Protein AF-A0A4Q3FBM1-F1 (afdb_monomer_lite)

Sequence (69 aa):
MSDFIQDCLSDKATINDIDDYIDIWHTSDNEDELYQFLGMTEDEYSIFVTNPSYLSSIIAAHKEGLAFP

pLDDT: mean 93.15, s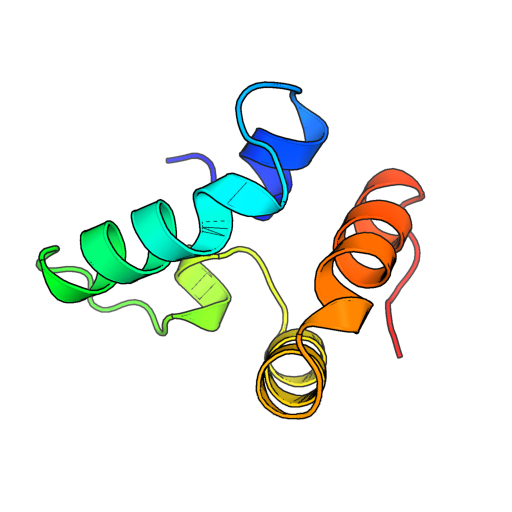td 6.03, range [62.19, 97.19]

Secondary structure (DSSP, 8-state):
---HHHHHHTTS--GGGHHHHHHHHHHS---S-HHHHHT--HHHHHHHHH-GGGHHHHHHHHHHTPPP-

Stru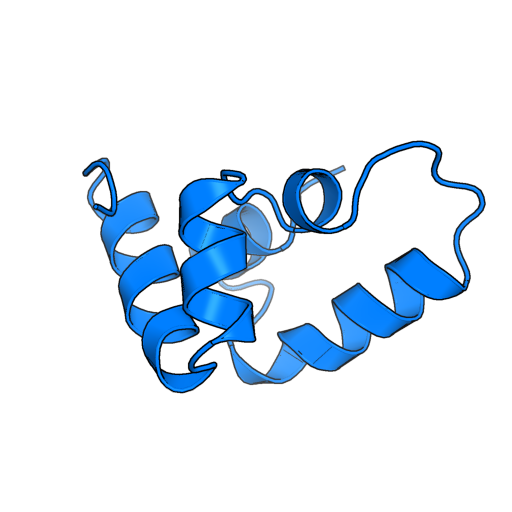cture (mmCIF, N/CA/C/O backbone):
data_AF-A0A4Q3FBM1-F1
#
_entry.id   AF-A0A4Q3FBM1-F1
#
loop_
_atom_site.group_PDB
_atom_site.id
_atom_site.type_symbol
_atom_site.label_atom_id
_atom_site.label_alt_id
_atom_site.label_comp_id
_atom_site.label_asym_id
_atom_site.label_entity_id
_atom_site.label_seq_id
_atom_site.pdbx_PDB_ins_code
_atom_site.Cartn_x
_atom_site.Cartn_y
_atom_site.Cartn_z
_atom_site.occupancy
_atom_site.B_iso_or_equiv
_atom_site.auth_seq_id
_atom_site.auth_comp_id
_atom_site.auth_asym_id
_atom_site.auth_atom_id
_atom_site.pdbx_PDB_model_num
ATOM 1 N N . MET A 1 1 ? 12.466 -0.384 5.778 1.00 62.19 1 MET A N 1
ATOM 2 C CA . MET A 1 1 ? 11.554 0.244 4.808 1.00 62.19 1 MET A CA 1
ATOM 3 C C . MET A 1 1 ? 10.158 0.103 5.387 1.00 62.19 1 MET A C 1
ATOM 5 O O . MET A 1 1 ? 9.890 -0.969 5.917 1.00 62.19 1 MET A O 1
ATOM 9 N N . SER A 1 2 ? 9.340 1.152 5.398 1.00 81.56 2 SER A N 1
ATOM 10 C CA . SER A 1 2 ? 7.886 0.980 5.504 1.00 81.56 2 SER A CA 1
ATOM 11 C C . SER A 1 2 ? 7.342 0.740 4.098 1.00 81.56 2 SER A C 1
ATOM 13 O O . SER A 1 2 ? 7.902 1.267 3.138 1.00 81.56 2 SER A O 1
ATOM 15 N N . ASP A 1 3 ? 6.326 -0.106 3.983 1.00 93.62 3 ASP A N 1
ATOM 16 C CA . ASP A 1 3 ? 5.565 -0.297 2.750 1.00 93.62 3 ASP A CA 1
ATOM 17 C C . ASP A 1 3 ? 4.474 0.780 2.597 1.00 93.62 3 ASP A C 1
ATOM 19 O O . ASP A 1 3 ? 4.220 1.570 3.515 1.00 93.62 3 ASP A O 1
ATOM 23 N N . PHE A 1 4 ? 3.838 0.815 1.423 1.00 96.25 4 PHE A N 1
ATOM 24 C CA . PHE A 1 4 ? 2.781 1.778 1.108 1.00 96.25 4 PHE A CA 1
ATOM 25 C C . PHE A 1 4 ? 1.631 1.737 2.124 1.00 96.25 4 PHE A C 1
ATOM 27 O O . PHE A 1 4 ? 1.213 2.786 2.619 1.00 96.25 4 PHE A O 1
ATOM 34 N N . ILE A 1 5 ? 1.146 0.543 2.487 1.00 96.19 5 ILE A N 1
ATOM 35 C CA . ILE A 1 5 ? 0.068 0.398 3.471 1.00 96.19 5 ILE A CA 1
ATOM 36 C C . ILE A 1 5 ? 0.486 0.998 4.819 1.00 96.19 5 ILE A C 1
ATOM 38 O O . ILE A 1 5 ? -0.255 1.807 5.378 1.00 96.19 5 ILE A O 1
ATOM 42 N N . GLN A 1 6 ? 1.677 0.685 5.332 1.00 96.19 6 GLN A N 1
ATOM 43 C CA . GLN A 1 6 ? 2.178 1.239 6.596 1.00 96.19 6 GLN A CA 1
ATOM 44 C C . GLN A 1 6 ? 2.327 2.764 6.559 1.00 96.19 6 GLN A C 1
ATOM 46 O O . GLN A 1 6 ? 2.041 3.440 7.556 1.00 96.19 6 GLN A O 1
ATOM 51 N N . ASP A 1 7 ? 2.749 3.320 5.425 1.00 97.19 7 ASP A N 1
ATOM 52 C CA . ASP A 1 7 ? 2.843 4.767 5.247 1.00 97.19 7 ASP A CA 1
ATOM 53 C C . ASP A 1 7 ? 1.457 5.429 5.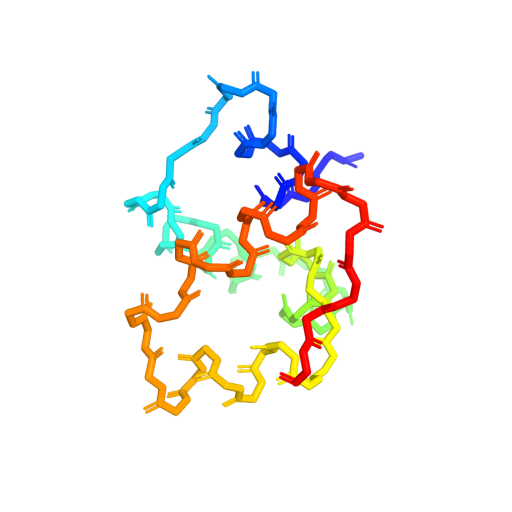185 1.00 97.19 7 ASP A C 1
ATOM 55 O O . ASP A 1 7 ? 1.279 6.496 5.780 1.00 97.19 7 ASP A O 1
ATOM 59 N N . CYS A 1 8 ? 0.447 4.775 4.602 1.00 96.25 8 CYS A N 1
ATOM 60 C CA . CYS A 1 8 ? -0.950 5.207 4.701 1.00 96.25 8 CYS A CA 1
ATOM 61 C C . CYS A 1 8 ? -1.499 5.135 6.133 1.00 96.25 8 CYS A C 1
ATOM 63 O O . CYS A 1 8 ? -2.192 6.050 6.577 1.00 96.25 8 CYS A O 1
ATOM 65 N N . LEU A 1 9 ? -1.179 4.079 6.887 1.00 95.19 9 LEU A N 1
ATOM 66 C CA . LEU A 1 9 ? -1.598 3.940 8.288 1.00 95.19 9 LEU A CA 1
ATOM 67 C C . LEU A 1 9 ? -0.940 4.973 9.212 1.00 95.19 9 LEU A C 1
ATOM 69 O O . LEU A 1 9 ? -1.501 5.307 10.256 1.00 95.19 9 LEU A O 1
ATOM 73 N N . SER A 1 10 ? 0.238 5.468 8.830 1.00 95.62 10 SER A N 1
ATOM 74 C CA . SER A 1 10 ? 1.028 6.444 9.588 1.00 95.62 10 SER A CA 1
ATOM 75 C C . SER A 1 10 ? 0.807 7.897 9.146 1.00 95.62 10 SER A C 1
ATOM 77 O O . SER A 1 10 ? 1.587 8.762 9.549 1.00 95.62 10 SER A O 1
ATOM 79 N N . ASP A 1 11 ? -0.191 8.163 8.294 1.00 94.19 11 ASP A N 1
ATOM 80 C CA . ASP A 1 11 ? -0.473 9.479 7.697 1.00 94.19 11 ASP A CA 1
ATOM 81 C C . ASP A 1 11 ? 0.730 10.092 6.935 1.00 94.19 11 ASP A C 1
ATOM 83 O O . ASP A 1 11 ? 0.850 11.312 6.807 1.00 94.19 11 ASP A O 1
ATOM 87 N N . LYS A 1 12 ? 1.648 9.252 6.434 1.00 96.56 12 LYS A N 1
ATOM 88 C CA . LYS A 1 12 ? 2.804 9.667 5.615 1.00 96.56 12 LYS A CA 1
ATOM 89 C C . LYS A 1 12 ? 2.515 9.634 4.118 1.00 96.56 12 LYS A C 1
ATOM 91 O O . LYS A 1 12 ? 3.164 10.362 3.374 1.00 96.56 12 LYS A O 1
ATOM 96 N N . ALA A 1 13 ? 1.571 8.793 3.711 1.00 96.50 13 ALA A N 1
ATOM 97 C CA . ALA A 1 13 ? 1.100 8.650 2.343 1.00 96.50 13 ALA A CA 1
ATOM 98 C C . ALA A 1 13 ? -0.431 8.620 2.316 1.00 96.50 13 ALA A C 1
ATOM 100 O O . ALA A 1 13 ? -1.102 8.324 3.306 1.00 96.50 13 ALA A O 1
ATOM 101 N N . THR A 1 14 ? -0.991 8.910 1.156 1.00 95.69 14 THR A N 1
ATOM 102 C CA . THR A 1 14 ? -2.416 8.870 0.854 1.00 95.69 14 THR A CA 1
ATOM 103 C C . THR A 1 14 ? -2.675 7.900 -0.291 1.00 95.69 14 THR A C 1
ATOM 105 O O . THR A 1 14 ? -1.768 7.508 -1.018 1.00 95.69 14 THR A O 1
ATOM 108 N N . ILE A 1 15 ? -3.946 7.555 -0.513 1.00 94.81 15 ILE A N 1
ATOM 109 C CA . ILE A 1 15 ? -4.345 6.696 -1.640 1.00 94.81 15 ILE A CA 1
ATOM 110 C C . ILE A 1 15 ? -3.919 7.238 -3.010 1.00 94.81 15 ILE A C 1
ATOM 112 O O . ILE A 1 15 ? -3.829 6.464 -3.953 1.00 94.81 15 ILE A O 1
ATOM 116 N N . ASN A 1 16 ? -3.691 8.549 -3.126 1.00 95.50 16 ASN A N 1
ATOM 117 C CA . ASN A 1 16 ? -3.290 9.173 -4.384 1.00 95.50 16 ASN A CA 1
ATOM 118 C C . ASN A 1 16 ? -1.800 8.974 -4.677 1.00 95.50 16 ASN A C 1
ATOM 120 O O . ASN A 1 16 ? -1.398 9.113 -5.824 1.00 95.50 16 ASN A O 1
ATOM 124 N N . ASP A 1 17 ? -1.005 8.629 -3.664 1.00 97.06 17 ASP A N 1
ATOM 125 C CA . ASP A 1 17 ? 0.439 8.439 -3.800 1.00 97.06 17 ASP A CA 1
ATOM 126 C C . ASP A 1 17 ? 0.773 7.017 -4.292 1.00 97.06 17 ASP A C 1
ATOM 128 O O . ASP A 1 17 ? 1.936 6.676 -4.469 1.00 97.06 17 ASP A O 1
ATOM 132 N N . ILE A 1 18 ? -0.234 6.165 -4.534 1.00 96.00 18 ILE A N 1
ATOM 133 C CA . ILE A 1 18 ? -0.040 4.782 -4.994 1.00 96.00 18 ILE A CA 1
ATOM 134 C C . ILE A 1 18 ? 0.773 4.703 -6.292 1.00 96.00 18 ILE A C 1
ATOM 136 O O . ILE A 1 18 ? 1.641 3.839 -6.414 1.00 96.00 18 ILE A O 1
ATOM 140 N N . ASP A 1 19 ? 0.535 5.622 -7.230 1.00 95.94 19 ASP A N 1
ATOM 141 C CA . ASP A 1 19 ? 1.245 5.661 -8.509 1.00 95.94 19 ASP A CA 1
ATOM 142 C C . ASP A 1 19 ? 2.736 5.979 -8.301 1.00 95.94 19 ASP A C 1
ATOM 144 O O . ASP A 1 19 ? 3.590 5.343 -8.916 1.00 95.94 19 ASP A O 1
ATOM 148 N N . ASP A 1 20 ? 3.067 6.858 -7.347 1.00 96.06 20 ASP A N 1
ATOM 149 C CA . ASP A 1 20 ? 4.456 7.180 -7.001 1.00 96.06 20 ASP A CA 1
ATOM 150 C C . ASP A 1 20 ? 5.187 5.955 -6.427 1.00 96.06 20 ASP A C 1
ATOM 152 O O . ASP A 1 20 ? 6.347 5.704 -6.752 1.00 96.06 20 ASP A O 1
ATOM 156 N N . TYR A 1 21 ? 4.515 5.150 -5.596 1.00 95.69 21 TYR A N 1
ATOM 157 C CA . TYR A 1 21 ? 5.096 3.911 -5.062 1.00 95.69 21 TYR A CA 1
ATOM 158 C C . TYR A 1 21 ? 5.296 2.861 -6.160 1.00 95.69 21 TYR A C 1
ATOM 160 O O . TYR A 1 21 ? 6.314 2.167 -6.164 1.00 95.69 21 TYR A O 1
ATOM 168 N N . ILE A 1 22 ? 4.369 2.762 -7.115 1.00 94.69 22 ILE A N 1
ATOM 169 C CA . ILE A 1 22 ? 4.515 1.877 -8.275 1.00 94.69 22 ILE A CA 1
ATOM 170 C C . ILE A 1 22 ? 5.705 2.322 -9.139 1.00 94.69 22 ILE A C 1
ATOM 172 O O . ILE A 1 22 ? 6.494 1.478 -9.568 1.00 94.69 22 ILE A O 1
ATOM 176 N N . ASP A 1 23 ? 5.888 3.623 -9.360 1.00 95.81 23 ASP A N 1
ATOM 177 C CA . ASP A 1 23 ? 7.027 4.170 -10.106 1.00 95.81 23 ASP A CA 1
ATOM 178 C C . ASP A 1 23 ? 8.363 3.945 -9.377 1.00 95.81 23 ASP A C 1
ATOM 180 O O . ASP A 1 23 ? 9.373 3.587 -9.999 1.00 95.81 23 ASP A O 1
ATOM 184 N N . ILE A 1 24 ? 8.381 4.088 -8.048 1.00 94.50 24 ILE A N 1
ATOM 185 C CA . ILE A 1 24 ? 9.547 3.753 -7.220 1.00 94.50 24 ILE A CA 1
ATOM 186 C C . ILE A 1 24 ? 9.883 2.272 -7.367 1.00 94.50 24 ILE A C 1
ATOM 188 O O . ILE A 1 24 ? 11.046 1.940 -7.581 1.00 94.50 24 ILE A O 1
ATOM 192 N N . TRP A 1 25 ? 8.888 1.385 -7.303 1.00 94.69 25 TRP A N 1
ATOM 193 C CA . TRP A 1 25 ? 9.115 -0.047 -7.473 1.00 94.69 25 TRP A CA 1
ATOM 194 C C . TRP A 1 25 ? 9.732 -0.356 -8.847 1.00 94.69 25 TRP A C 1
ATOM 196 O O . TRP A 1 25 ? 10.771 -1.010 -8.901 1.00 94.69 25 TRP A O 1
ATOM 206 N N . HIS A 1 26 ? 9.190 0.209 -9.935 1.00 93.25 26 HIS A N 1
ATOM 207 C CA . HIS A 1 26 ? 9.710 0.015 -11.300 1.00 93.25 26 HIS A CA 1
ATOM 208 C C . HIS A 1 26 ? 11.146 0.515 -11.506 1.00 93.25 26 HIS A C 1
ATOM 210 O O . HIS A 1 26 ? 11.851 0.024 -12.388 1.00 93.25 26 HIS A O 1
ATOM 216 N N . THR A 1 27 ? 11.558 1.535 -10.754 1.00 94.00 27 THR A N 1
ATOM 217 C CA . THR A 1 27 ? 12.895 2.140 -10.859 1.00 94.00 27 THR A CA 1
ATOM 218 C C . THR A 1 27 ? 13.877 1.609 -9.819 1.00 94.00 27 THR A C 1
ATOM 220 O O . THR A 1 27 ? 15.072 1.896 -9.906 1.00 94.00 27 THR A O 1
ATOM 223 N N . SER A 1 28 ? 13.393 0.839 -8.845 1.00 88.88 28 SER A N 1
ATOM 224 C CA . SER A 1 28 ? 14.212 0.202 -7.824 1.00 88.88 28 SER A CA 1
ATOM 225 C C . SER A 1 28 ? 14.787 -1.127 -8.312 1.00 88.88 28 SER A C 1
ATOM 227 O O . SER A 1 28 ? 14.133 -1.867 -9.040 1.00 88.88 28 SER A O 1
ATOM 229 N N . ASP A 1 29 ? 15.982 -1.476 -7.835 1.00 88.00 29 ASP A N 1
ATOM 230 C CA . ASP A 1 29 ? 16.566 -2.814 -8.010 1.00 88.00 29 ASP A CA 1
ATOM 231 C C . ASP A 1 29 ? 15.956 -3.837 -7.020 1.00 88.00 29 ASP A C 1
ATOM 233 O O . ASP A 1 29 ? 16.657 -4.719 -6.523 1.00 88.00 29 ASP A O 1
ATOM 237 N N . ASN A 1 30 ? 14.679 -3.683 -6.643 1.00 82.00 30 ASN A N 1
ATOM 238 C CA . ASN A 1 30 ? 14.046 -4.571 -5.672 1.00 82.00 30 ASN A CA 1
ATOM 239 C C . ASN A 1 30 ? 13.702 -5.927 -6.314 1.00 82.00 30 ASN A C 1
ATOM 241 O O . ASN A 1 30 ? 13.194 -5.985 -7.431 1.00 82.00 30 ASN A O 1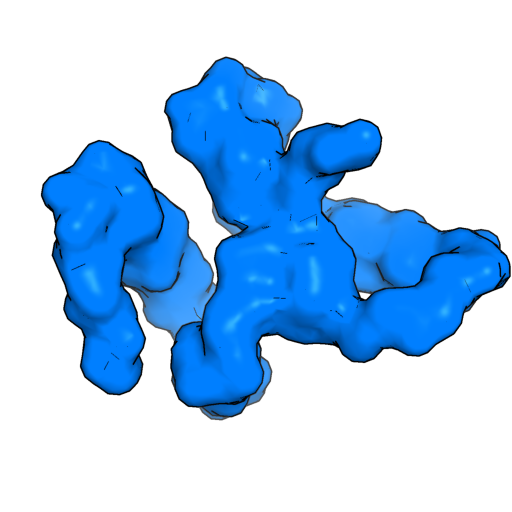
ATOM 245 N N . GLU A 1 31 ? 13.973 -7.018 -5.595 1.00 87.38 31 GLU A N 1
ATOM 246 C CA . GLU A 1 31 ? 13.599 -8.379 -6.003 1.00 87.38 31 GLU A CA 1
ATOM 247 C C . GLU A 1 31 ? 12.174 -8.747 -5.558 1.00 87.38 31 GLU A C 1
ATOM 249 O O . GLU A 1 31 ? 11.635 -9.755 -6.014 1.00 87.38 31 GLU A O 1
ATOM 254 N N . ASP A 1 32 ? 11.565 -7.939 -4.682 1.00 90.81 32 ASP A N 1
ATOM 255 C CA . ASP A 1 32 ? 10.206 -8.154 -4.189 1.00 90.81 32 ASP A CA 1
ATOM 256 C C . ASP A 1 32 ? 9.160 -7.957 -5.294 1.00 90.81 32 ASP A C 1
ATOM 258 O O . ASP A 1 32 ? 9.240 -7.038 -6.120 1.00 90.81 32 ASP A O 1
ATOM 262 N N . GLU A 1 33 ? 8.100 -8.761 -5.247 1.00 94.44 33 GLU A N 1
ATOM 263 C CA . GLU A 1 33 ? 6.925 -8.530 -6.080 1.00 94.44 33 GLU A CA 1
ATOM 264 C C . GLU A 1 33 ? 6.200 -7.242 -5.655 1.00 94.44 33 GLU A C 1
ATOM 266 O O . GLU A 1 33 ? 6.212 -6.855 -4.483 1.00 94.44 33 GLU A O 1
ATOM 271 N N . LEU A 1 34 ? 5.528 -6.570 -6.596 1.00 95.12 34 LEU A N 1
ATOM 272 C CA . LEU A 1 34 ? 4.888 -5.274 -6.338 1.00 95.12 34 LEU A CA 1
ATOM 273 C C . LEU A 1 34 ? 3.920 -5.320 -5.145 1.00 95.12 34 LEU A C 1
ATOM 275 O O . LEU A 1 34 ? 3.903 -4.397 -4.336 1.00 95.12 34 LEU A O 1
ATOM 279 N N . TYR A 1 35 ? 3.146 -6.397 -4.988 1.00 95.50 35 TYR A N 1
ATOM 280 C CA . TYR A 1 35 ? 2.228 -6.529 -3.853 1.00 95.50 35 TYR A CA 1
ATOM 281 C C . TYR A 1 35 ? 2.965 -6.570 -2.507 1.00 95.50 35 TYR A C 1
ATOM 283 O O . TYR A 1 35 ? 2.502 -5.970 -1.540 1.00 95.50 35 TYR A O 1
ATOM 291 N N . GLN A 1 36 ? 4.144 -7.199 -2.456 1.00 95.62 36 GLN A N 1
ATOM 292 C CA . GLN A 1 36 ? 4.983 -7.245 -1.258 1.00 95.62 36 GLN A CA 1
ATOM 293 C C . GLN A 1 36 ? 5.549 -5.860 -0.949 1.00 95.62 36 GLN A C 1
ATOM 295 O O . GLN A 1 36 ? 5.508 -5.425 0.200 1.00 95.62 36 GLN A O 1
ATOM 300 N N . PHE A 1 37 ? 6.006 -5.140 -1.978 1.00 95.81 37 PHE A N 1
ATOM 301 C CA . PHE A 1 37 ? 6.495 -3.768 -1.838 1.00 95.81 37 PHE A CA 1
ATOM 302 C C . PHE A 1 37 ? 5.405 -2.800 -1.353 1.00 95.81 37 PHE A C 1
ATOM 304 O O . PHE A 1 37 ? 5.667 -1.908 -0.545 1.00 95.81 37 PHE A O 1
ATOM 311 N N . LEU A 1 38 ? 4.170 -2.989 -1.822 1.00 96.12 38 LEU A N 1
ATOM 312 C CA . LEU A 1 38 ? 3.023 -2.197 -1.390 1.00 96.12 38 LEU A CA 1
ATOM 313 C C . LEU A 1 38 ? 2.518 -2.586 0.006 1.00 96.12 38 LEU A C 1
ATOM 315 O O . LEU A 1 38 ? 1.791 -1.801 0.603 1.00 96.12 38 LEU A O 1
ATOM 319 N N . GLY A 1 39 ? 2.907 -3.744 0.547 1.00 95.50 39 GLY A N 1
ATOM 320 C CA . GLY A 1 39 ? 2.416 -4.234 1.840 1.00 95.50 39 GLY A CA 1
ATOM 321 C C . GLY A 1 39 ? 1.043 -4.906 1.762 1.00 95.50 39 GLY A C 1
ATOM 322 O O . GLY A 1 39 ? 0.333 -4.976 2.763 1.00 95.50 39 GLY A O 1
ATOM 323 N N . MET A 1 40 ? 0.662 -5.380 0.577 1.00 95.69 40 MET A N 1
ATOM 324 C CA . MET A 1 40 ? -0.577 -6.112 0.323 1.00 95.69 40 MET A CA 1
ATOM 325 C C . MET A 1 40 ? -0.337 -7.622 0.335 1.00 95.69 40 MET A C 1
ATOM 327 O O . MET A 1 40 ? 0.776 -8.103 0.114 1.00 95.69 40 MET A O 1
ATOM 331 N N . THR A 1 41 ? -1.400 -8.393 0.536 1.00 95.38 41 THR A N 1
ATOM 332 C CA . THR A 1 41 ? -1.418 -9.809 0.146 1.00 95.38 41 THR A CA 1
ATOM 333 C C . THR A 1 41 ? -1.615 -9.951 -1.369 1.00 95.38 41 THR A C 1
ATOM 335 O O . THR A 1 41 ? -2.030 -9.013 -2.052 1.00 95.38 41 THR A O 1
ATOM 338 N N . GLU A 1 42 ? -1.336 -11.135 -1.916 1.00 94.94 42 GLU A N 1
ATOM 339 C CA . GLU A 1 42 ? -1.592 -11.423 -3.336 1.00 94.94 42 GLU A CA 1
ATOM 340 C C . GLU A 1 42 ? -3.090 -11.288 -3.686 1.00 94.94 42 GLU A C 1
ATOM 342 O O . GLU A 1 42 ? -3.435 -10.748 -4.738 1.00 94.94 42 G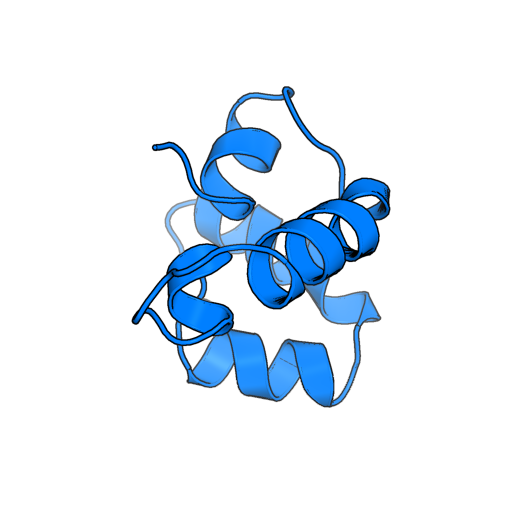LU A O 1
ATOM 347 N N . ASP A 1 43 ? -3.984 -11.690 -2.774 1.00 95.12 43 ASP A N 1
ATOM 348 C CA . ASP A 1 43 ? -5.440 -11.574 -2.938 1.00 95.12 43 ASP A CA 1
ATOM 349 C C . ASP A 1 43 ? -5.895 -10.104 -2.968 1.00 95.12 43 ASP A C 1
ATOM 351 O O . ASP A 1 43 ? -6.626 -9.685 -3.871 1.00 95.12 43 ASP A O 1
ATOM 355 N N . GLU A 1 44 ? -5.401 -9.287 -2.031 1.00 96.31 44 GLU A N 1
ATOM 356 C CA . GLU A 1 44 ? -5.661 -7.841 -1.994 1.00 96.31 44 GLU A CA 1
ATOM 357 C C . GLU A 1 44 ? -5.183 -7.159 -3.275 1.00 96.31 44 GLU A C 1
ATOM 359 O O . GLU A 1 44 ? -5.900 -6.342 -3.862 1.00 96.31 44 GLU A O 1
ATOM 364 N N . TYR A 1 45 ? -3.991 -7.532 -3.741 1.00 96.25 45 TYR A N 1
ATOM 365 C CA . TYR A 1 45 ? -3.434 -7.018 -4.981 1.00 96.25 45 TYR A CA 1
ATOM 366 C C . TYR A 1 45 ? -4.275 -7.419 -6.197 1.00 96.25 45 TYR A C 1
ATOM 368 O O . TYR A 1 45 ? -4.566 -6.577 -7.046 1.00 96.25 45 TYR A O 1
ATOM 376 N N . SER A 1 46 ? -4.743 -8.666 -6.264 1.00 95.50 46 SER A N 1
ATOM 377 C CA . SER A 1 46 ? -5.633 -9.141 -7.330 1.00 95.50 46 SER A CA 1
ATOM 378 C C . SER A 1 46 ? -6.925 -8.316 -7.413 1.00 95.50 46 SER A C 1
ATOM 380 O O . SER A 1 46 ? -7.365 -7.914 -8.499 1.00 95.50 46 SER A O 1
ATOM 382 N N . ILE A 1 47 ? -7.508 -7.976 -6.259 1.00 95.44 47 ILE A N 1
ATOM 383 C CA . ILE A 1 47 ? -8.701 -7.125 -6.177 1.00 95.44 47 ILE A CA 1
ATOM 384 C C . ILE A 1 47 ? -8.381 -5.688 -6.580 1.00 95.44 47 ILE A C 1
ATOM 386 O O . ILE A 1 47 ? -9.130 -5.097 -7.360 1.00 95.44 47 ILE A O 1
ATOM 390 N N . PHE A 1 48 ? -7.270 -5.135 -6.093 1.00 95.00 48 PHE A N 1
ATOM 391 C CA . PHE A 1 48 ? -6.813 -3.793 -6.446 1.00 95.00 48 PHE A CA 1
ATOM 392 C C . PHE A 1 48 ? -6.599 -3.642 -7.958 1.00 95.00 48 PHE A C 1
ATOM 394 O O . PHE A 1 48 ? -7.121 -2.703 -8.558 1.00 95.00 48 PHE A O 1
ATOM 401 N N . VAL A 1 49 ? -5.910 -4.593 -8.594 1.00 94.94 49 VAL A N 1
ATOM 402 C CA . VAL A 1 49 ? -5.685 -4.603 -10.049 1.00 94.94 49 VAL A CA 1
ATOM 403 C C . VAL A 1 49 ? -7.004 -4.720 -10.815 1.00 94.94 49 VAL A C 1
ATOM 405 O O . VAL A 1 49 ? -7.178 -4.086 -11.855 1.00 94.94 49 VAL A O 1
ATOM 408 N N . THR A 1 50 ? -7.957 -5.500 -10.297 1.00 95.94 50 THR A N 1
ATOM 409 C CA . THR A 1 50 ? -9.289 -5.647 -10.904 1.00 95.94 50 THR A CA 1
ATOM 410 C C . THR A 1 50 ? -10.112 -4.365 -10.785 1.00 95.94 50 THR A C 1
ATOM 412 O O . THR A 1 50 ? -10.822 -3.987 -11.720 1.00 95.94 50 THR A O 1
ATOM 415 N N . ASN A 1 51 ? -10.049 -3.696 -9.634 1.00 95.50 51 ASN A N 1
ATOM 416 C CA . ASN A 1 51 ? -10.747 -2.447 -9.385 1.00 95.50 51 ASN A CA 1
ATOM 417 C C . ASN A 1 51 ? -10.008 -1.582 -8.337 1.00 95.50 51 ASN A C 1
ATOM 419 O O . ASN A 1 51 ? -10.186 -1.784 -7.129 1.00 95.50 51 ASN A O 1
ATOM 423 N N . PRO A 1 52 ? -9.283 -0.536 -8.783 1.00 94.12 52 PRO A N 1
ATOM 424 C CA . PRO A 1 52 ? -8.516 0.346 -7.904 1.00 94.12 52 PRO A CA 1
ATOM 425 C C . PRO A 1 52 ? -9.343 1.071 -6.834 1.00 94.12 52 PRO A C 1
ATOM 427 O O . PRO A 1 52 ? -8.789 1.516 -5.829 1.00 94.12 52 PRO A O 1
ATOM 430 N N . SER A 1 53 ? -10.675 1.168 -6.979 1.00 94.50 53 SER A N 1
ATOM 431 C CA . SER A 1 53 ? -11.521 1.803 -5.957 1.00 94.50 53 SER A CA 1
ATOM 432 C C . SER A 1 53 ? -11.469 1.088 -4.600 1.00 94.50 53 SER A C 1
ATOM 434 O O . SER A 1 53 ? -11.753 1.705 -3.571 1.00 94.50 53 SER A O 1
ATOM 436 N N . TYR A 1 54 ? -11.107 -0.202 -4.582 1.00 95.50 54 TYR A N 1
ATOM 437 C CA . TYR A 1 54 ? -10.974 -0.984 -3.351 1.00 95.50 54 TYR A CA 1
ATOM 438 C C . TYR A 1 54 ? -9.745 -0.629 -2.517 1.00 95.50 54 TYR A C 1
ATOM 440 O O . TYR A 1 54 ? -9.712 -1.003 -1.348 1.00 95.50 54 TYR A O 1
ATOM 448 N N . LEU A 1 55 ? -8.788 0.146 -3.041 1.00 95.50 55 LEU A N 1
ATOM 449 C CA . LEU A 1 55 ? -7.584 0.541 -2.304 1.00 95.50 55 LEU A CA 1
ATOM 450 C C . LEU A 1 55 ? -7.911 1.165 -0.938 1.00 95.50 55 LEU A C 1
ATOM 452 O O . LEU A 1 55 ? -7.321 0.823 0.083 1.00 95.50 55 LEU A O 1
ATOM 456 N N . SER A 1 56 ? -8.931 2.026 -0.909 1.00 95.12 56 SER A N 1
ATOM 457 C CA . SER A 1 56 ? -9.439 2.637 0.325 1.00 95.12 56 SER A CA 1
ATOM 458 C C . SER A 1 56 ? -9.961 1.611 1.340 1.00 95.12 56 SER A C 1
ATOM 460 O O . SER A 1 56 ? -9.783 1.785 2.544 1.00 95.12 56 SER A O 1
ATOM 462 N N . SER A 1 57 ? -10.589 0.535 0.860 1.00 96.12 57 SER A N 1
ATOM 463 C CA . SER A 1 57 ? -11.152 -0.529 1.695 1.00 96.12 57 SER A CA 1
ATOM 464 C C . SER A 1 57 ? -10.069 -1.479 2.207 1.00 96.12 57 SER A C 1
ATOM 466 O O . SER A 1 57 ? -10.135 -1.887 3.362 1.00 96.12 57 SER A O 1
ATOM 468 N N . ILE A 1 58 ? -9.050 -1.761 1.388 1.00 95.88 58 ILE A N 1
ATOM 469 C CA . ILE A 1 58 ? -7.860 -2.527 1.784 1.00 95.88 58 ILE A CA 1
ATOM 470 C C . ILE A 1 58 ? -7.156 -1.805 2.941 1.00 95.88 58 ILE A C 1
ATOM 472 O O . ILE A 1 58 ? -7.018 -2.364 4.025 1.00 95.88 58 ILE A O 1
ATOM 476 N N . ILE A 1 59 ? -6.816 -0.521 2.777 1.00 95.75 59 ILE A N 1
ATOM 477 C CA . ILE A 1 59 ? -6.159 0.271 3.835 1.00 95.75 59 ILE A CA 1
ATOM 478 C C . ILE A 1 59 ? -7.010 0.318 5.114 1.00 95.75 59 ILE A C 1
ATOM 480 O O . ILE A 1 59 ? -6.478 0.217 6.221 1.00 95.75 59 ILE A O 1
ATOM 484 N N . ALA A 1 60 ? -8.334 0.455 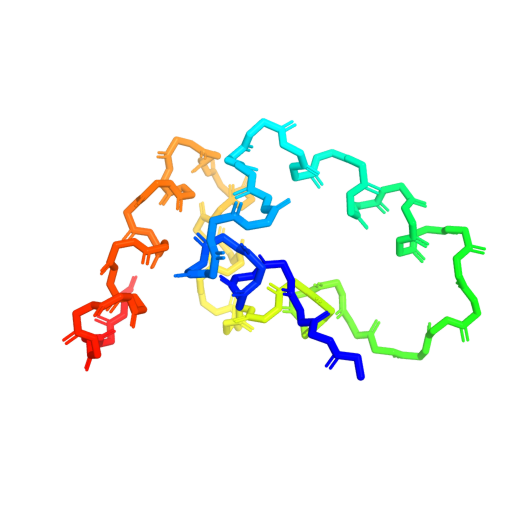4.983 1.00 95.31 60 ALA A N 1
ATOM 485 C CA . ALA A 1 60 ? -9.237 0.444 6.131 1.00 95.31 60 ALA A CA 1
ATOM 486 C C . ALA A 1 60 ? -9.224 -0.904 6.876 1.00 95.31 60 ALA A C 1
ATOM 488 O O . ALA A 1 60 ? -9.167 -0.906 8.104 1.00 95.31 60 ALA A O 1
ATOM 489 N N . ALA A 1 61 ? -9.213 -2.034 6.163 1.00 95.44 61 ALA A N 1
ATOM 490 C CA . ALA A 1 61 ? -9.131 -3.360 6.776 1.00 95.44 61 ALA A CA 1
ATOM 491 C C . ALA A 1 61 ? -7.822 -3.545 7.559 1.00 95.44 61 ALA A C 1
ATOM 493 O O . ALA A 1 61 ? -7.857 -3.953 8.722 1.00 95.44 61 ALA A O 1
ATOM 494 N N . HIS A 1 62 ? -6.690 -3.127 6.983 1.00 94.75 62 HIS A N 1
ATOM 495 C CA . HIS A 1 62 ? -5.394 -3.113 7.672 1.00 94.75 62 HIS A CA 1
ATOM 496 C C . HIS A 1 62 ? -5.414 -2.233 8.929 1.00 94.75 62 HIS A C 1
ATOM 498 O O . HIS A 1 62 ? -4.912 -2.639 9.978 1.00 94.75 62 HIS A O 1
ATOM 504 N N . LYS A 1 63 ? -6.056 -1.058 8.869 1.00 93.31 63 LYS A N 1
ATOM 505 C CA . LYS A 1 63 ? -6.205 -0.151 10.021 1.00 93.31 63 LYS A CA 1
ATOM 506 C C . LYS A 1 63 ? -7.009 -0.769 11.166 1.00 93.31 63 LYS A C 1
ATOM 508 O O . LYS A 1 63 ? -6.720 -0.500 12.331 1.00 93.31 63 LYS A O 1
ATOM 513 N N . GLU A 1 64 ? -8.019 -1.569 10.842 1.00 93.50 64 GLU A N 1
ATOM 514 C CA . GLU A 1 64 ? -8.875 -2.251 11.818 1.00 93.50 64 GLU A CA 1
ATOM 515 C C . GLU A 1 64 ? -8.314 -3.610 12.273 1.00 93.50 64 GLU A C 1
ATOM 517 O O . GLU A 1 64 ? -8.852 -4.216 13.201 1.00 93.50 64 GLU A O 1
ATOM 522 N N . GLY A 1 65 ? -7.221 -4.085 11.664 1.00 90.06 65 GLY A N 1
ATOM 523 C CA . GLY A 1 65 ? -6.658 -5.412 11.925 1.00 90.06 65 GLY A CA 1
ATOM 524 C C . GLY A 1 65 ? -7.553 -6.552 11.426 1.00 90.06 65 GLY A C 1
ATOM 525 O O . GLY A 1 65 ? -7.531 -7.647 11.992 1.00 90.06 65 GLY A O 1
ATOM 526 N N . LEU A 1 66 ? -8.370 -6.288 10.404 1.00 88.06 66 LEU A N 1
ATOM 527 C CA . LEU A 1 66 ? -9.250 -7.258 9.760 1.00 88.06 66 LEU A CA 1
ATOM 528 C C . LEU A 1 66 ? -8.578 -7.831 8.511 1.00 88.06 66 LEU A C 1
ATOM 530 O O . LEU A 1 66 ? -7.847 -7.136 7.813 1.00 88.06 66 LEU A O 1
ATOM 534 N N . ALA A 1 67 ? -8.868 -9.094 8.203 1.00 82.06 67 ALA A N 1
ATOM 535 C CA . ALA A 1 67 ? -8.501 -9.667 6.914 1.00 82.06 67 ALA A CA 1
ATOM 536 C C . ALA A 1 67 ? -9.405 -9.085 5.819 1.00 82.06 67 ALA A C 1
ATOM 538 O O . ALA A 1 67 ? -10.632 -9.077 5.976 1.00 82.06 67 ALA A O 1
ATOM 539 N N . PHE A 1 68 ? -8.808 -8.619 4.723 1.00 80.62 68 PHE A N 1
ATOM 540 C CA . PHE A 1 68 ? -9.547 -8.237 3.527 1.00 80.62 68 PHE A CA 1
ATOM 541 C C . PHE A 1 68 ? -9.794 -9.494 2.667 1.00 80.62 68 PHE A C 1
ATOM 543 O O . PHE A 1 68 ? -8.839 -10.231 2.413 1.00 80.62 68 PHE A O 1
ATOM 550 N N . PRO A 1 69 ? -11.058 -9.803 2.323 1.00 69.25 69 PRO A N 1
ATOM 551 C CA . PRO A 1 69 ? -11.426 -11.013 1.588 1.00 69.25 69 PRO A CA 1
ATOM 552 C C . PRO A 1 69 ? -11.118 -10.929 0.095 1.00 69.25 69 PRO A C 1
ATOM 554 O O . PRO A 1 69 ? -11.079 -9.795 -0.429 1.00 69.25 69 PRO A O 1
#

Radius of gyration: 11.3 Å; chains: 1; bounding box: 28×21×23 Å

Foldseek 3Di:
DDAQLRCCLVVNDDLVCLVVQVVCVVVDPDPDDSCVRNVHDPVQVVVCVVPVVCVVVRSVCVNVVHDDD